Protein AF-A0A227J5U4-F1 (afdb_monomer)

Foldseek 3Di:
DDPPDDVVNVVVVVVVVCCVVCVVVVVCVVDPDDDDDAPVCQQVVQQPDDQPDWDWDWDWDADPVRDIDIDIDIFHFHSPQNGSCNRCVSSQFDWDDDPSHIDTPGGGDD

Secondary structure (DSSP, 8-state):
------HHHHHHHHHHHHHHH-HHHHHHHHSPPPP---GGGHHHHHHHSPTT-EEEEEEEEE-TTS-EEEEEEEEE--TT--SHHHHHHHTTEEEEEETTEEEEEEE---

Structure (mmCIF, N/CA/C/O backbone):
data_AF-A0A227J5U4-F1
#
_entry.id   AF-A0A227J5U4-F1
#
loop_
_atom_site.group_PDB
_atom_site.id
_atom_site.type_symbol
_atom_site.label_atom_id
_atom_site.label_alt_id
_atom_site.label_comp_id
_atom_site.label_asym_id
_atom_site.label_entity_id
_atom_site.label_seq_id
_atom_site.pdbx_PDB_ins_code
_atom_site.Cartn_x
_atom_site.Cartn_y
_atom_site.Cartn_z
_atom_site.occupancy
_atom_site.B_iso_or_equiv
_atom_site.auth_seq_id
_atom_site.auth_comp_id
_atom_site.auth_asym_id
_atom_site.auth_atom_id
_atom_site.pdbx_PDB_model_num
ATOM 1 N N . TRP A 1 1 ? 42.408 1.216 -39.792 1.00 47.97 1 TRP A N 1
ATOM 2 C CA . TRP A 1 1 ? 42.754 2.201 -38.749 1.00 47.97 1 TRP A CA 1
ATOM 3 C C . TRP A 1 1 ? 42.081 1.736 -37.464 1.00 47.97 1 TRP A C 1
ATOM 5 O O . TRP A 1 1 ? 40.871 1.854 -37.355 1.00 47.97 1 TRP A O 1
ATOM 15 N N . LEU A 1 2 ? 42.814 1.038 -36.590 1.00 53.28 2 LEU A N 1
ATOM 16 C CA . LEU A 1 2 ? 42.266 0.435 -35.370 1.00 53.28 2 LEU A CA 1
ATOM 17 C C . LEU A 1 2 ? 42.419 1.463 -34.243 1.00 53.28 2 LEU A C 1
ATOM 19 O O . LEU A 1 2 ? 43.506 1.622 -33.687 1.00 53.28 2 LEU A O 1
ATOM 23 N N . THR A 1 3 ? 41.369 2.240 -33.981 1.00 58.72 3 THR A N 1
ATOM 24 C CA . THR A 1 3 ? 41.369 3.215 -32.887 1.00 58.72 3 THR A CA 1
ATOM 25 C C . THR A 1 3 ? 41.567 2.472 -31.578 1.00 58.72 3 THR A C 1
ATOM 27 O O . THR A 1 3 ? 40.847 1.527 -31.259 1.00 58.72 3 THR A O 1
ATOM 30 N N . ARG A 1 4 ? 42.586 2.891 -30.836 1.00 60.53 4 ARG A N 1
ATOM 31 C CA . ARG A 1 4 ? 42.969 2.365 -29.531 1.00 60.53 4 ARG A CA 1
ATOM 32 C C . ARG A 1 4 ? 41.856 2.678 -28.527 1.00 60.53 4 ARG A C 1
ATOM 34 O O . ARG A 1 4 ? 41.882 3.726 -27.894 1.00 60.53 4 ARG A O 1
ATOM 41 N N . ASN A 1 5 ? 40.869 1.791 -28.443 1.00 62.34 5 ASN A N 1
ATOM 42 C CA . ASN A 1 5 ? 39.764 1.871 -27.493 1.00 62.34 5 ASN A CA 1
ATOM 43 C C . ASN A 1 5 ? 40.344 1.733 -26.077 1.00 62.34 5 ASN A C 1
ATOM 45 O O . ASN A 1 5 ? 41.051 0.760 -25.784 1.00 62.34 5 ASN A O 1
ATOM 49 N N . LYS A 1 6 ? 40.141 2.731 -25.213 1.00 78.75 6 LYS A N 1
ATOM 50 C CA . LYS A 1 6 ? 40.550 2.622 -23.810 1.00 78.75 6 LYS A CA 1
ATOM 51 C C . LYS A 1 6 ? 39.614 1.628 -23.137 1.00 78.75 6 LYS A C 1
ATOM 53 O O . LYS A 1 6 ? 38.411 1.684 -23.336 1.00 78.75 6 LYS A O 1
ATOM 58 N N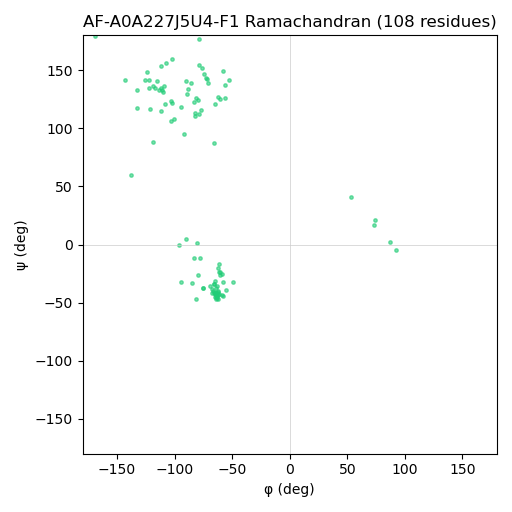 . TRP A 1 7 ? 40.142 0.760 -22.278 1.00 82.62 7 TRP A N 1
ATOM 59 C CA . TRP A 1 7 ? 39.338 -0.245 -21.566 1.00 82.62 7 TRP A CA 1
ATOM 60 C C . TRP A 1 7 ? 38.084 0.347 -20.884 1.00 82.62 7 TRP A C 1
ATOM 62 O O . TRP A 1 7 ? 37.022 -0.268 -20.881 1.00 82.62 7 TRP A O 1
ATOM 72 N N . TRP A 1 8 ? 38.172 1.598 -20.422 1.00 83.94 8 TRP A N 1
ATOM 73 C CA . TRP A 1 8 ? 37.046 2.365 -19.886 1.00 83.94 8 TRP A CA 1
ATOM 74 C C . TRP A 1 8 ? 35.919 2.656 -20.889 1.00 83.94 8 TRP A C 1
ATOM 76 O O . TRP A 1 8 ? 34.759 2.637 -20.497 1.00 83.94 8 TRP A O 1
ATOM 86 N N . GLU A 1 9 ? 36.217 2.894 -22.168 1.00 83.94 9 GLU A N 1
ATOM 87 C CA . GLU A 1 9 ? 35.197 3.086 -23.211 1.00 83.94 9 GLU A CA 1
ATOM 88 C C . GLU A 1 9 ? 34.431 1.785 -23.469 1.00 83.94 9 GLU A C 1
ATOM 90 O O . GLU A 1 9 ? 33.213 1.808 -23.617 1.00 83.94 9 GLU A O 1
ATOM 95 N N . THR A 1 10 ? 35.118 0.640 -23.446 1.00 83.38 10 THR A N 1
ATOM 96 C CA . THR A 1 10 ? 34.466 -0.676 -23.540 1.00 83.38 10 THR A CA 1
ATOM 97 C C . THR A 1 10 ? 33.541 -0.922 -22.346 1.00 83.38 10 THR A C 1
ATOM 99 O O . THR A 1 10 ? 32.399 -1.334 -22.535 1.00 83.38 10 THR A O 1
ATOM 102 N N . VAL A 1 11 ? 33.987 -0.615 -21.123 1.00 87.81 11 VAL A N 1
ATOM 103 C CA . VAL A 1 11 ? 33.146 -0.721 -19.917 1.00 87.81 11 VAL A CA 1
ATOM 104 C C . VAL A 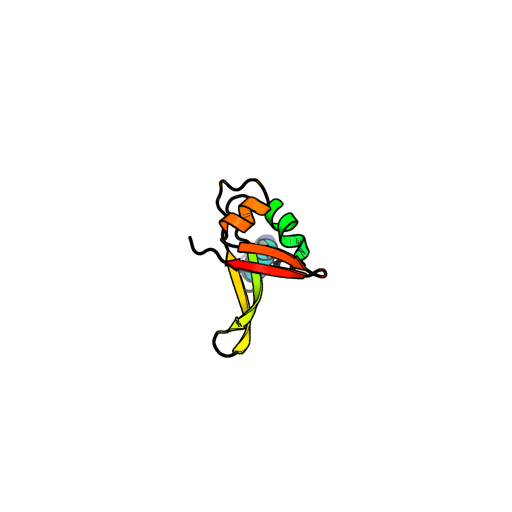1 11 ? 31.937 0.218 -20.001 1.00 87.81 11 VAL A C 1
ATOM 106 O O . VAL A 1 11 ? 30.819 -0.200 -19.713 1.00 87.81 11 VAL A O 1
ATOM 109 N N . LEU A 1 12 ? 32.128 1.461 -20.448 1.00 88.31 12 LEU A N 1
ATOM 110 C CA . LEU A 1 12 ? 31.049 2.441 -20.585 1.00 88.31 12 LEU A CA 1
ATOM 111 C C . LEU A 1 12 ? 30.021 2.004 -21.638 1.00 88.31 12 LEU A C 1
ATOM 113 O O . LEU A 1 12 ? 28.819 2.072 -21.387 1.00 88.31 12 LEU A O 1
ATOM 117 N N . LEU A 1 13 ? 30.476 1.484 -22.781 1.00 87.44 13 LEU A N 1
ATOM 118 C CA . LEU A 1 13 ? 29.595 0.913 -23.800 1.00 87.44 13 LEU A CA 1
ATOM 119 C C . LEU A 1 13 ? 28.828 -0.301 -23.266 1.00 87.44 13 LEU A C 1
ATOM 121 O O . LEU A 1 13 ? 27.633 -0.406 -23.528 1.00 87.44 13 LEU A O 1
ATOM 125 N N . LEU A 1 14 ? 29.452 -1.178 -22.473 1.00 87.81 14 LEU A N 1
ATOM 126 C CA . LEU A 1 14 ? 28.761 -2.305 -21.835 1.00 87.81 14 LEU A CA 1
ATOM 127 C C . LEU A 1 14 ? 27.685 -1.842 -20.841 1.00 87.81 14 LEU A C 1
ATOM 129 O O . LEU A 1 14 ? 26.587 -2.394 -20.854 1.00 87.81 14 LEU A O 1
ATOM 133 N N . VAL A 1 15 ? 27.955 -0.809 -20.035 1.00 88.69 15 VAL A N 1
ATOM 134 C CA . VAL A 1 15 ? 26.969 -0.229 -19.103 1.00 88.69 15 VAL A CA 1
ATOM 135 C C . VAL A 1 15 ? 25.797 0.399 -19.858 1.00 88.69 15 VAL A C 1
ATOM 137 O O . VAL A 1 15 ? 24.645 0.141 -19.516 1.00 88.69 15 VAL A O 1
ATOM 140 N N . LEU A 1 16 ? 26.064 1.177 -20.911 1.00 87.81 16 LEU A N 1
ATOM 141 C CA . LEU A 1 16 ? 25.008 1.758 -21.749 1.00 87.81 16 LEU A CA 1
ATOM 142 C C . LEU A 1 16 ? 24.162 0.677 -22.427 1.00 87.81 16 LEU A C 1
ATOM 144 O O . LEU A 1 16 ? 22.936 0.764 -22.445 1.00 87.81 16 LEU A O 1
ATOM 148 N N . THR A 1 17 ? 24.814 -0.364 -22.941 1.00 89.25 17 THR A N 1
ATOM 149 C CA . THR A 1 17 ? 24.145 -1.503 -23.573 1.00 89.25 17 THR A CA 1
ATOM 150 C C . THR A 1 17 ? 23.261 -2.229 -22.554 1.00 89.25 17 THR A C 1
ATOM 152 O O . THR A 1 17 ? 22.081 -2.446 -22.816 1.00 89.25 17 THR A O 1
ATOM 155 N N . PHE A 1 18 ? 23.769 -2.515 -21.350 1.00 88.44 18 PHE A N 1
ATOM 156 C CA . PHE A 1 18 ? 22.985 -3.112 -20.263 1.00 88.44 18 PHE A CA 1
ATOM 157 C C . PHE A 1 18 ? 21.778 -2.248 -19.872 1.00 88.44 18 PHE A C 1
ATOM 159 O O . PHE A 1 18 ? 20.678 -2.777 -19.727 1.00 88.44 18 PHE A O 1
ATOM 166 N N . SER A 1 19 ? 21.947 -0.928 -19.769 1.00 87.50 19 SER A N 1
ATOM 167 C CA . SER A 1 19 ? 20.849 -0.004 -19.464 1.00 87.50 19 SER A CA 1
ATOM 168 C C . SER A 1 19 ? 19.785 0.053 -20.565 1.00 87.50 19 SER A C 1
ATOM 170 O O . SER A 1 19 ? 18.608 0.172 -20.239 1.00 87.50 19 SER A O 1
ATOM 172 N N . PHE A 1 20 ? 20.151 -0.080 -21.847 1.00 85.44 20 PHE A N 1
ATOM 173 C CA . PHE A 1 20 ? 19.176 -0.155 -22.947 1.00 85.44 20 PHE A CA 1
ATOM 174 C C . PHE A 1 20 ? 18.460 -1.506 -23.036 1.00 85.44 20 PHE A C 1
ATOM 176 O O . PHE A 1 20 ? 17.267 -1.538 -23.330 1.00 85.44 20 PHE A O 1
ATOM 183 N N . PHE A 1 21 ? 19.154 -2.618 -22.777 1.00 84.12 21 PHE A N 1
ATOM 184 C CA . PHE A 1 21 ? 18.546 -3.955 -22.806 1.00 84.12 21 PHE A CA 1
ATOM 185 C C . PHE A 1 21 ? 17.765 -4.290 -21.532 1.00 84.12 21 PHE A C 1
ATOM 187 O O . PHE A 1 21 ? 16.842 -5.101 -21.570 1.00 84.12 21 PHE A O 1
ATOM 194 N N . ARG A 1 22 ? 18.118 -3.676 -20.400 1.00 83.69 22 ARG A N 1
ATOM 195 C CA . ARG A 1 22 ? 17.477 -3.908 -19.105 1.00 83.69 22 ARG A CA 1
ATOM 196 C C . ARG A 1 22 ? 17.261 -2.599 -18.334 1.00 83.69 22 ARG A C 1
ATOM 198 O O . ARG A 1 22 ? 17.705 -2.488 -17.190 1.00 83.69 22 ARG A O 1
ATOM 205 N N . PRO A 1 23 ? 16.508 -1.629 -18.885 1.00 74.56 23 PRO A N 1
ATOM 206 C CA . PRO A 1 23 ? 16.151 -0.420 -18.140 1.00 74.56 23 PRO A CA 1
ATOM 207 C C . PRO A 1 23 ? 15.341 -0.759 -16.879 1.00 74.56 23 PRO A C 1
ATOM 209 O O . PRO A 1 23 ? 15.425 -0.055 -15.876 1.00 74.56 23 PRO A O 1
ATOM 212 N N . GLY A 1 24 ? 14.626 -1.893 -16.897 1.00 70.19 24 GLY A N 1
ATOM 213 C CA . GLY A 1 24 ? 13.900 -2.431 -15.749 1.00 70.19 24 GLY A CA 1
ATOM 214 C C . GLY A 1 24 ? 14.772 -2.727 -14.524 1.00 70.19 24 GLY A C 1
ATOM 215 O O . GLY A 1 24 ? 14.263 -2.663 -13.418 1.00 70.19 24 GLY A O 1
ATOM 216 N N . PHE A 1 25 ? 16.079 -2.987 -14.680 1.00 76.00 25 PHE A N 1
ATOM 217 C CA . PHE A 1 25 ? 16.979 -3.213 -13.538 1.00 76.00 25 PHE A CA 1
ATOM 218 C C . PHE A 1 25 ? 17.108 -1.972 -12.645 1.00 76.00 25 PHE A C 1
ATOM 220 O O . PHE A 1 25 ? 17.167 -2.085 -11.427 1.00 76.00 25 PHE A O 1
ATOM 227 N N . TRP A 1 26 ? 17.121 -0.785 -13.254 1.00 75.62 26 TRP A N 1
ATOM 228 C CA . TRP A 1 26 ? 17.161 0.482 -12.524 1.00 75.62 26 TRP A CA 1
ATOM 229 C C . TRP A 1 26 ? 15.805 0.825 -11.908 1.00 75.62 26 TRP A C 1
ATOM 231 O O . TRP A 1 26 ? 15.750 1.328 -10.790 1.00 75.62 26 TRP A O 1
ATOM 241 N N . TRP A 1 27 ? 14.716 0.525 -12.620 1.00 70.00 27 TRP A N 1
ATOM 242 C CA . TRP A 1 27 ? 13.357 0.734 -12.117 1.00 70.00 27 TRP A CA 1
ATOM 243 C C . TRP A 1 27 ? 13.033 -0.146 -10.908 1.00 70.00 27 TRP A C 1
ATOM 245 O O . TRP A 1 27 ? 12.451 0.351 -9.952 1.00 70.00 27 TRP A O 1
ATOM 255 N N . ASP A 1 28 ? 13.461 -1.407 -10.920 1.00 71.75 28 ASP A N 1
ATOM 256 C CA . ASP A 1 28 ? 13.268 -2.352 -9.812 1.00 71.75 28 ASP A CA 1
ATOM 257 C C . ASP A 1 28 ? 14.043 -1.934 -8.547 1.00 71.75 28 ASP A C 1
ATOM 259 O O . ASP A 1 28 ? 13.550 -2.077 -7.433 1.00 71.75 28 ASP A O 1
ATOM 263 N N . MET A 1 29 ? 15.224 -1.321 -8.715 1.00 69.88 29 MET A N 1
ATOM 264 C CA . MET A 1 29 ? 16.002 -0.752 -7.605 1.00 69.88 29 MET A CA 1
ATOM 265 C C . MET A 1 29 ? 15.336 0.495 -6.993 1.00 69.88 29 MET A C 1
ATOM 267 O O . MET A 1 29 ? 15.457 0.730 -5.793 1.00 69.88 29 MET A O 1
ATOM 271 N N . LEU A 1 30 ? 14.677 1.323 -7.810 1.00 69.38 30 LEU A N 1
ATOM 272 C CA . LEU A 1 30 ? 14.068 2.583 -7.365 1.00 69.38 30 LEU A CA 1
ATOM 273 C C . LEU A 1 30 ? 12.661 2.404 -6.781 1.00 69.38 30 LEU A C 1
ATOM 275 O O . LEU A 1 30 ? 12.289 3.150 -5.879 1.00 69.38 30 LEU A O 1
ATOM 279 N N . TYR A 1 31 ? 11.887 1.440 -7.282 1.00 65.31 31 TYR A N 1
ATOM 280 C CA . TYR A 1 31 ? 10.509 1.191 -6.859 1.00 65.31 31 TYR A CA 1
ATOM 281 C C . TYR A 1 31 ? 10.393 -0.213 -6.263 1.00 65.31 31 TYR A C 1
ATOM 283 O O . TYR A 1 31 ? 10.100 -1.161 -6.997 1.00 65.31 31 TYR A O 1
ATOM 291 N N . PRO A 1 32 ? 10.627 -0.368 -4.946 1.00 63.91 32 PRO A N 1
ATOM 292 C CA . PRO A 1 32 ? 10.531 -1.664 -4.294 1.00 63.91 32 PRO A CA 1
ATOM 293 C C . PRO A 1 32 ? 9.137 -2.276 -4.476 1.00 63.91 32 PRO A C 1
ATOM 295 O O . PRO A 1 32 ? 8.125 -1.575 -4.573 1.00 63.91 32 PRO A O 1
ATOM 298 N N . ALA A 1 33 ? 9.090 -3.608 -4.524 1.00 61.75 33 ALA A N 1
ATOM 299 C CA . ALA A 1 33 ? 7.847 -4.353 -4.659 1.00 61.75 33 ALA A CA 1
ATOM 300 C C . ALA A 1 33 ? 6.858 -3.987 -3.540 1.00 61.75 33 ALA A C 1
ATOM 302 O O . ALA A 1 33 ? 7.225 -3.878 -2.370 1.00 61.75 33 ALA A O 1
ATOM 303 N N . LYS A 1 34 ? 5.585 -3.825 -3.911 1.00 68.75 34 LYS A N 1
ATOM 304 C CA . LYS A 1 34 ? 4.504 -3.544 -2.964 1.00 68.75 34 LYS A CA 1
ATOM 305 C C . LYS A 1 34 ? 4.367 -4.714 -1.991 1.00 68.75 34 LYS A C 1
ATOM 307 O O . LYS A 1 34 ? 4.230 -5.860 -2.420 1.00 68.75 34 LYS A O 1
ATOM 312 N N . VAL A 1 35 ? 4.400 -4.422 -0.695 1.00 68.25 35 VAL A N 1
ATOM 313 C CA . VAL A 1 35 ? 4.234 -5.429 0.356 1.00 68.25 35 VAL A CA 1
ATOM 314 C C . VAL A 1 35 ? 2.742 -5.673 0.564 1.00 68.25 35 VAL A C 1
ATOM 316 O O . VAL A 1 35 ? 1.983 -4.741 0.817 1.00 68.25 35 VAL A O 1
ATOM 319 N N . LEU A 1 36 ? 2.314 -6.927 0.417 1.00 71.62 36 LEU A N 1
ATOM 320 C CA . LEU A 1 36 ? 0.961 -7.355 0.767 1.00 71.62 36 LEU A CA 1
ATOM 321 C C . LEU A 1 36 ? 0.919 -7.624 2.268 1.00 71.62 36 LEU A C 1
ATOM 323 O O . LEU A 1 36 ? 1.543 -8.576 2.735 1.00 71.62 36 LEU A O 1
ATOM 327 N N . SER A 1 37 ? 0.166 -6.806 2.991 1.00 79.12 37 SER A N 1
ATOM 328 C CA . SER A 1 37 ? -0.027 -6.960 4.430 1.00 79.12 37 SER A CA 1
ATOM 329 C C . SER A 1 37 ? -1.472 -7.355 4.759 1.00 79.12 37 SER A C 1
ATOM 331 O O . SER A 1 37 ? -2.387 -7.042 3.989 1.00 79.12 37 SER A O 1
ATOM 333 N N . PRO A 1 38 ? -1.699 -8.048 5.888 1.00 80.56 38 PRO A N 1
ATOM 334 C CA . PRO A 1 38 ? -3.030 -8.324 6.413 1.00 80.56 38 PRO A CA 1
ATOM 335 C C . PRO A 1 38 ? -3.875 -7.057 6.564 1.00 80.56 38 PRO A C 1
ATOM 337 O O . PRO A 1 38 ? -3.394 -6.021 7.016 1.00 80.56 38 PRO A O 1
ATOM 340 N N . GLY A 1 39 ? -5.171 -7.164 6.254 1.00 74.94 39 GLY A N 1
ATOM 341 C CA . GLY A 1 39 ? -6.104 -6.046 6.404 1.00 74.94 39 GLY A CA 1
ATOM 342 C C . GLY A 1 39 ? -6.163 -5.506 7.836 1.00 74.94 39 GLY A C 1
ATOM 343 O O . GLY A 1 39 ? -6.319 -4.308 8.008 1.00 74.94 39 GLY A O 1
ATOM 344 N N . VAL A 1 40 ? -5.975 -6.352 8.855 1.00 78.69 40 VAL A N 1
ATOM 345 C CA . VAL A 1 40 ? -5.987 -5.955 10.282 1.00 78.69 40 VAL A CA 1
ATOM 346 C C . VAL A 1 40 ? -4.906 -4.934 10.640 1.00 78.69 40 VAL A C 1
ATOM 348 O O . VAL A 1 40 ? -5.068 -4.145 11.563 1.00 78.69 40 VAL A O 1
ATOM 351 N N . GLU A 1 41 ? -3.825 -4.881 9.864 1.00 80.06 41 GLU A N 1
ATOM 352 C CA . GLU A 1 41 ? -2.739 -3.921 10.059 1.00 80.06 41 GLU A CA 1
ATOM 353 C C . GLU A 1 41 ? -2.966 -2.616 9.281 1.00 80.06 41 GLU A C 1
ATOM 355 O O . GLU A 1 41 ? -2.107 -1.737 9.300 1.00 80.06 41 GLU A O 1
ATOM 360 N N . ILE A 1 42 ? -4.118 -2.440 8.618 1.00 80.06 42 ILE A N 1
ATOM 361 C CA . ILE A 1 42 ? -4.400 -1.262 7.786 1.00 80.06 42 ILE A CA 1
ATOM 362 C C . ILE A 1 42 ? -4.233 0.047 8.553 1.00 80.06 42 ILE A C 1
ATOM 364 O O . ILE A 1 42 ? -3.679 0.992 8.000 1.00 80.06 42 ILE A O 1
ATOM 368 N N . ALA A 1 43 ? -4.639 0.100 9.823 1.00 78.25 43 ALA A N 1
ATOM 369 C CA . ALA A 1 43 ? -4.466 1.287 10.651 1.00 78.25 43 ALA A CA 1
ATOM 370 C C . ALA A 1 43 ? -2.977 1.612 10.861 1.00 78.25 43 ALA A C 1
ATOM 372 O O . ALA A 1 43 ? -2.555 2.743 10.640 1.00 78.25 43 ALA A O 1
ATOM 373 N N . GLN A 1 44 ? -2.158 0.608 11.185 1.00 78.50 44 GLN A N 1
ATOM 374 C CA . GLN A 1 44 ? -0.717 0.783 11.396 1.00 78.50 44 GLN A CA 1
ATOM 375 C C . GLN A 1 44 ? 0.007 1.155 10.098 1.00 78.50 44 GLN A C 1
ATOM 377 O O . GLN A 1 44 ? 0.864 2.036 10.089 1.00 78.50 44 GLN A O 1
ATOM 382 N N . ILE A 1 45 ? -0.349 0.518 8.982 1.00 78.19 45 ILE A N 1
ATOM 383 C CA . ILE A 1 45 ? 0.235 0.814 7.669 1.00 78.19 45 ILE A CA 1
ATOM 384 C C . ILE A 1 45 ? -0.128 2.236 7.262 1.00 78.19 45 ILE A C 1
ATOM 386 O O . ILE A 1 45 ? 0.746 3.006 6.883 1.00 78.19 45 ILE A O 1
ATOM 390 N N . THR A 1 46 ? -1.403 2.602 7.399 1.00 77.00 46 THR A N 1
ATOM 391 C CA . THR A 1 46 ? -1.894 3.929 7.027 1.00 77.00 46 THR A CA 1
ATOM 392 C C . THR A 1 46 ? -1.286 5.017 7.903 1.00 77.00 46 THR A C 1
ATOM 394 O O . THR A 1 46 ? -1.055 6.104 7.394 1.00 77.00 46 THR A O 1
ATOM 397 N N . GLU A 1 47 ? -0.963 4.747 9.171 1.00 77.81 47 GLU A N 1
ATOM 398 C CA . GLU A 1 47 ? -0.230 5.673 10.049 1.00 77.81 47 GLU A CA 1
ATOM 399 C C . GLU A 1 47 ? 1.216 5.915 9.587 1.00 77.81 47 GLU A C 1
ATOM 401 O O . GLU A 1 47 ? 1.692 7.049 9.605 1.00 77.81 47 GLU A O 1
ATOM 406 N N . ASN A 1 48 ? 1.899 4.862 9.127 1.00 76.12 48 ASN A N 1
ATOM 407 C CA . ASN A 1 48 ? 3.294 4.931 8.683 1.00 76.12 48 ASN A CA 1
ATOM 408 C C . ASN A 1 48 ? 3.472 5.535 7.279 1.00 76.12 48 ASN A C 1
ATOM 410 O O . ASN A 1 48 ? 4.603 5.826 6.892 1.00 76.12 48 ASN A O 1
ATOM 414 N N . LEU A 1 49 ? 2.393 5.716 6.510 1.00 75.44 49 LEU A N 1
ATOM 415 C CA . LEU A 1 49 ? 2.458 6.344 5.189 1.00 75.44 49 LEU A CA 1
ATOM 416 C C . LEU A 1 49 ? 2.692 7.854 5.293 1.00 75.44 49 LEU A C 1
ATOM 418 O O . LEU A 1 49 ? 2.138 8.537 6.165 1.00 75.44 49 LEU A O 1
ATOM 422 N N . ASN A 1 50 ? 3.480 8.392 4.364 1.00 68.69 50 ASN A N 1
ATOM 423 C CA . ASN A 1 50 ? 3.712 9.826 4.292 1.00 68.69 50 ASN A CA 1
ATOM 424 C C . ASN A 1 50 ? 2.502 10.545 3.681 1.00 68.69 50 ASN A C 1
ATOM 426 O O . ASN A 1 50 ? 1.770 10.004 2.855 1.00 68.69 50 ASN A O 1
ATOM 430 N N . VAL A 1 51 ? 2.321 11.808 4.063 1.00 68.25 51 VAL A N 1
ATOM 431 C CA . VAL A 1 51 ? 1.291 12.687 3.495 1.00 68.25 51 VAL A CA 1
ATOM 432 C C . VAL A 1 51 ? 1.453 12.780 1.969 1.00 68.25 51 VAL A C 1
ATOM 434 O O . VAL A 1 51 ? 2.547 13.069 1.482 1.00 68.25 51 VAL A O 1
ATOM 437 N N . GLY A 1 52 ? 0.377 12.499 1.225 1.00 66.69 52 GLY A N 1
ATOM 438 C CA . GLY A 1 52 ? 0.357 12.469 -0.243 1.00 66.69 52 GLY A CA 1
ATOM 439 C C . GLY A 1 52 ? 0.623 11.095 -0.876 1.00 66.69 52 GLY A C 1
ATOM 440 O O . GLY A 1 52 ? 0.522 10.958 -2.098 1.00 66.69 52 GLY A O 1
ATOM 441 N N . GLU A 1 53 ? 0.935 10.064 -0.085 1.00 72.00 53 GLU A N 1
ATOM 442 C CA . GLU A 1 53 ? 0.959 8.686 -0.578 1.00 72.00 53 GLU A CA 1
ATOM 443 C C . GLU A 1 53 ? -0.455 8.100 -0.686 1.00 72.00 53 GLU A C 1
ATOM 445 O O . GLU A 1 53 ? -1.391 8.514 -0.011 1.00 72.00 53 GLU A O 1
ATOM 450 N N . SER A 1 54 ? -0.629 7.125 -1.575 1.00 72.12 54 SER A N 1
ATOM 451 C CA . SER A 1 54 ? -1.908 6.439 -1.774 1.00 72.12 54 SER A CA 1
ATOM 452 C C . SER A 1 54 ? -1.790 4.989 -1.342 1.00 72.12 54 SER A C 1
ATOM 454 O O . SER A 1 54 ? -0.865 4.306 -1.790 1.00 72.12 54 SER A O 1
ATOM 456 N N . ILE A 1 55 ? -2.750 4.497 -0.565 1.00 80.56 55 ILE A N 1
ATOM 457 C CA . ILE A 1 55 ? -2.808 3.083 -0.197 1.00 80.56 55 ILE A CA 1
ATOM 458 C C . ILE A 1 55 ? -3.641 2.307 -1.223 1.00 80.56 55 ILE A C 1
ATOM 460 O O . ILE A 1 55 ? -4.651 2.790 -1.745 1.00 80.56 55 ILE A O 1
ATOM 464 N N . GLU A 1 56 ? -3.192 1.099 -1.553 1.00 83.81 56 GLU A N 1
ATOM 465 C CA . GLU A 1 56 ? -3.945 0.166 -2.387 1.00 83.81 56 GLU A CA 1
ATOM 466 C C . GLU A 1 56 ? -4.579 -0.903 -1.508 1.00 83.81 56 GLU A C 1
ATOM 468 O O . GLU A 1 56 ? -3.890 -1.629 -0.794 1.00 83.81 56 GLU A O 1
ATOM 473 N N . LEU A 1 57 ? -5.902 -1.004 -1.584 1.00 82.56 57 LEU A N 1
ATOM 474 C CA . LEU A 1 57 ? -6.694 -1.961 -0.833 1.00 82.56 57 LEU A CA 1
ATOM 475 C C . LEU A 1 57 ? -7.272 -3.001 -1.776 1.00 82.56 57 LEU A C 1
ATOM 477 O O . LEU A 1 57 ? -7.847 -2.675 -2.814 1.00 82.56 57 LEU A O 1
ATOM 481 N N . ARG A 1 58 ? -7.141 -4.267 -1.391 1.00 84.81 58 ARG A N 1
ATOM 482 C CA . ARG A 1 58 ? -7.769 -5.396 -2.072 1.00 84.81 58 ARG A CA 1
ATOM 483 C C . ARG A 1 58 ? -9.004 -5.791 -1.274 1.00 84.81 58 ARG A C 1
ATOM 485 O O . ARG A 1 58 ? -8.888 -6.314 -0.171 1.00 84.81 58 ARG A O 1
ATOM 492 N N . VAL A 1 59 ? -10.174 -5.490 -1.820 1.00 84.88 59 VAL A N 1
ATOM 493 C CA . VAL A 1 59 ? -11.475 -5.756 -1.201 1.00 84.88 59 VAL A CA 1
ATOM 494 C C . VAL A 1 59 ? -12.178 -6.878 -1.949 1.00 84.88 59 VAL A C 1
ATOM 496 O O . VAL A 1 59 ? -12.187 -6.906 -3.179 1.00 84.88 59 VAL A O 1
ATOM 499 N N . ALA A 1 60 ? -12.774 -7.806 -1.210 1.00 85.00 60 ALA A N 1
ATOM 500 C CA . ALA A 1 60 ? -13.530 -8.917 -1.768 1.00 85.00 60 ALA A CA 1
ATOM 501 C C . ALA A 1 60 ? -14.959 -8.892 -1.222 1.00 85.00 60 ALA A C 1
ATOM 503 O O . ALA A 1 60 ? -15.167 -8.695 -0.025 1.00 85.00 60 ALA A O 1
ATOM 504 N N . GLY A 1 61 ? -15.944 -9.071 -2.096 1.00 83.94 61 GLY A N 1
ATOM 505 C CA . GLY A 1 61 ? -17.354 -8.982 -1.734 1.00 83.94 61 GLY A CA 1
ATOM 506 C C . GLY A 1 61 ? -18.270 -9.475 -2.844 1.00 83.94 61 GLY A C 1
ATOM 507 O O . GLY A 1 61 ? -17.819 -9.892 -3.906 1.00 83.94 61 GLY A O 1
ATOM 508 N N . GLN A 1 62 ? -19.574 -9.439 -2.594 1.00 84.94 62 GLN A N 1
ATOM 509 C CA . GLN A 1 62 ? -20.571 -9.794 -3.597 1.00 84.94 62 GLN A CA 1
ATOM 510 C C . GLN A 1 62 ? -20.941 -8.556 -4.427 1.00 84.94 62 GLN A C 1
ATOM 512 O O . GLN A 1 62 ? -21.153 -7.478 -3.871 1.00 84.94 62 GLN A O 1
ATOM 517 N N . ASN A 1 63 ? -20.992 -8.684 -5.753 1.00 82.56 63 ASN A N 1
ATOM 518 C CA . ASN A 1 63 ? -21.505 -7.627 -6.624 1.00 82.56 63 ASN A CA 1
ATOM 519 C C . ASN A 1 63 ? -23.049 -7.608 -6.627 1.00 82.56 63 ASN A C 1
ATOM 521 O O . ASN A 1 63 ? -23.706 -8.459 -6.028 1.00 82.56 63 ASN A O 1
ATOM 525 N N . LEU A 1 64 ? -23.642 -6.644 -7.337 1.00 81.69 64 LEU A N 1
ATOM 526 C CA . LEU A 1 64 ? -25.103 -6.502 -7.456 1.00 81.69 64 LEU A CA 1
ATOM 527 C C . LEU A 1 64 ? -25.790 -7.713 -8.118 1.00 81.69 64 LEU A C 1
ATOM 529 O O . LEU A 1 64 ? -27.002 -7.866 -8.008 1.00 81.69 64 LEU A O 1
ATOM 533 N N . GLU A 1 65 ? -25.021 -8.558 -8.801 1.00 86.19 65 GLU A N 1
ATOM 534 C CA . GLU A 1 65 ? -25.485 -9.739 -9.533 1.00 86.19 65 GLU A CA 1
ATOM 535 C C . GLU A 1 65 ? -25.361 -11.029 -8.702 1.00 86.19 65 GLU A C 1
ATOM 537 O O . GLU A 1 65 ? -25.746 -12.102 -9.160 1.00 86.19 65 GLU A O 1
ATOM 542 N N . GLY A 1 66 ? -24.867 -10.942 -7.461 1.00 84.94 66 GLY A N 1
ATOM 543 C CA . GLY A 1 66 ? -24.703 -12.097 -6.579 1.00 84.94 66 GLY A CA 1
ATOM 544 C C . GLY A 1 66 ? -23.374 -12.842 -6.750 1.00 84.94 66 GLY A C 1
ATOM 545 O O . GLY A 1 66 ? -23.131 -13.825 -6.046 1.00 84.94 66 GLY A O 1
ATOM 546 N N . GLU A 1 67 ? -22.4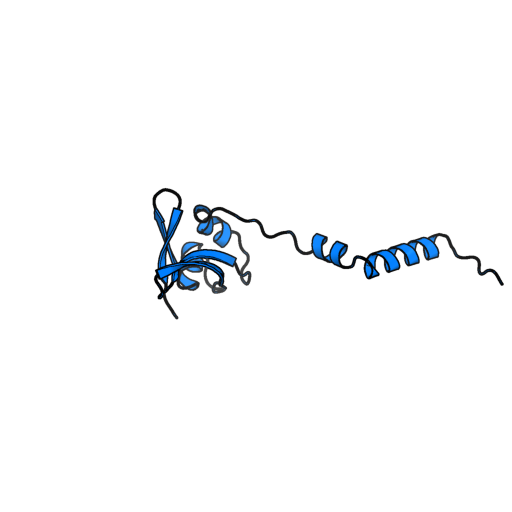88 -12.376 -7.629 1.00 87.44 67 GLU A N 1
ATOM 547 C CA . GLU A 1 67 ? -21.180 -12.983 -7.866 1.00 87.44 67 GLU A CA 1
ATOM 548 C C . GLU A 1 67 ? -20.131 -12.463 -6.882 1.00 87.44 67 GLU A C 1
ATOM 550 O O . GLU A 1 67 ? -20.067 -11.270 -6.573 1.00 87.44 67 GLU A O 1
ATOM 555 N N . TYR A 1 68 ? -19.280 -13.367 -6.396 1.00 85.19 68 TYR A N 1
ATOM 556 C CA . TYR A 1 68 ? -18.156 -13.000 -5.544 1.00 85.19 68 TYR A CA 1
ATOM 557 C C . TYR A 1 68 ? -17.039 -12.406 -6.401 1.00 85.19 68 TYR A C 1
ATOM 559 O O . TYR A 1 68 ? -16.458 -13.090 -7.245 1.00 85.19 68 TYR A O 1
ATOM 567 N N . VAL A 1 69 ? -16.742 -11.130 -6.181 1.00 85.94 69 VAL A N 1
ATOM 568 C CA . VAL A 1 69 ? -15.739 -10.376 -6.924 1.00 85.94 69 VAL A CA 1
ATOM 569 C C . VAL A 1 69 ? -14.707 -9.787 -5.982 1.00 85.94 69 VAL A C 1
ATOM 571 O O . VAL A 1 69 ? -14.992 -9.387 -4.854 1.00 85.94 69 VAL A O 1
ATOM 574 N N . GLU A 1 70 ? -13.492 -9.685 -6.491 1.00 87.50 70 GLU A N 1
ATOM 575 C CA . GLU A 1 70 ? -12.390 -9.042 -5.806 1.00 87.50 70 GLU A CA 1
ATOM 576 C C . GLU A 1 70 ? -11.929 -7.835 -6.616 1.00 87.50 70 GLU A C 1
ATOM 578 O O . GLU A 1 70 ? -11.812 -7.897 -7.842 1.00 87.50 70 GLU A O 1
ATOM 583 N N . LYS A 1 71 ? -11.702 -6.714 -5.933 1.00 82.69 71 LYS A N 1
ATOM 584 C CA . LYS A 1 71 ? -11.304 -5.452 -6.547 1.00 82.69 71 LYS A CA 1
ATOM 585 C C . LYS A 1 71 ? -10.135 -4.851 -5.789 1.00 82.69 71 LYS A C 1
ATOM 587 O O . LYS A 1 71 ? -10.168 -4.729 -4.569 1.00 82.69 71 LYS A O 1
ATOM 592 N N . THR A 1 72 ? -9.127 -4.423 -6.537 1.00 86.06 72 THR A N 1
ATOM 593 C CA . THR A 1 72 ? -8.050 -3.590 -6.003 1.00 86.06 72 THR A CA 1
ATOM 594 C C . THR A 1 72 ? -8.396 -2.136 -6.269 1.00 86.06 72 THR A C 1
ATOM 596 O O . THR A 1 72 ? -8.531 -1.733 -7.425 1.00 86.06 72 THR A O 1
ATOM 599 N N . VAL A 1 73 ? -8.549 -1.356 -5.207 1.00 82.94 73 VAL A N 1
ATOM 600 C CA . VAL A 1 73 ? -8.834 0.077 -5.269 1.00 82.94 73 VAL A CA 1
ATOM 601 C C . VAL A 1 73 ? -7.666 0.851 -4.686 1.00 82.94 73 VAL A C 1
ATOM 603 O O . VAL A 1 73 ? -7.055 0.437 -3.704 1.00 82.94 73 VAL A O 1
ATOM 606 N N . ARG A 1 74 ? -7.341 1.981 -5.308 1.00 83.19 74 ARG A N 1
ATOM 607 C CA . ARG A 1 74 ? -6.370 2.932 -4.779 1.00 83.19 74 ARG A CA 1
ATOM 608 C C . ARG A 1 74 ? -7.136 4.097 -4.194 1.00 83.19 74 ARG A C 1
ATOM 610 O O . ARG A 1 74 ? -7.909 4.729 -4.910 1.00 83.19 74 ARG A O 1
ATOM 617 N N . LEU A 1 75 ? -6.901 4.367 -2.924 1.00 80.62 75 LEU A N 1
ATOM 618 C CA . LEU A 1 75 ? -7.621 5.391 -2.193 1.00 80.62 75 LEU A CA 1
ATOM 619 C C . LEU A 1 75 ? -6.608 6.418 -1.669 1.00 80.62 75 LEU A C 1
ATOM 621 O O . LEU A 1 75 ? -5.696 6.047 -0.922 1.00 80.62 75 LEU A O 1
ATOM 625 N N . PRO A 1 76 ? -6.694 7.681 -2.118 1.00 80.12 76 PRO A N 1
ATOM 626 C CA . PRO A 1 76 ? -5.941 8.766 -1.509 1.00 80.12 76 PRO A CA 1
ATOM 627 C C . PRO A 1 76 ? -6.576 9.130 -0.161 1.00 80.12 76 PRO A C 1
ATOM 629 O O . PRO A 1 76 ? -7.794 9.056 -0.014 1.00 80.12 76 PRO A O 1
ATOM 632 N N . PHE A 1 77 ? -5.762 9.543 0.804 1.00 80.12 77 PHE A N 1
ATOM 633 C CA . PHE A 1 77 ? -6.237 10.152 2.046 1.00 80.12 77 PHE A CA 1
ATOM 634 C C . PHE A 1 77 ? -5.927 11.650 2.040 1.00 80.12 77 PHE A C 1
ATOM 636 O O . PHE A 1 77 ? -5.036 12.112 1.327 1.00 80.12 77 PHE A O 1
ATOM 643 N N . GLU A 1 78 ? -6.685 12.420 2.815 1.00 74.00 78 GLU A N 1
ATOM 644 C CA . GLU A 1 78 ? -6.507 13.868 2.882 1.00 74.00 78 GLU A CA 1
ATOM 645 C C . GLU A 1 78 ? -5.223 14.247 3.631 1.00 74.00 78 GLU A C 1
ATOM 647 O O . GLU A 1 78 ? -4.900 13.666 4.668 1.00 74.00 78 GLU A O 1
ATOM 652 N N . ASP A 1 79 ? -4.534 15.298 3.175 1.00 70.44 79 ASP A N 1
ATOM 653 C CA . ASP A 1 79 ? -3.271 15.754 3.776 1.00 70.44 79 ASP A CA 1
ATOM 654 C C . ASP A 1 79 ? -3.399 16.212 5.240 1.00 70.44 79 ASP A C 1
ATOM 656 O O . ASP A 1 79 ? -2.417 16.273 5.978 1.00 70.44 79 ASP A O 1
ATOM 660 N N . ARG A 1 80 ? -4.624 16.543 5.663 1.00 68.56 80 ARG A N 1
ATOM 661 C CA . ARG A 1 80 ? -4.961 16.999 7.020 1.00 68.56 80 ARG A CA 1
ATOM 662 C C . ARG A 1 80 ? -5.173 15.862 8.023 1.00 68.56 80 ARG A C 1
ATOM 664 O O . ARG A 1 80 ? -5.275 16.134 9.218 1.00 68.56 80 ARG A O 1
ATOM 671 N N . ALA A 1 81 ? -5.268 14.616 7.561 1.00 69.06 81 ALA A N 1
ATOM 672 C CA . ALA A 1 81 ? -5.562 13.477 8.418 1.00 69.06 81 ALA A CA 1
ATOM 673 C C . ALA A 1 81 ? -4.301 13.025 9.179 1.00 69.06 81 ALA A C 1
ATOM 675 O O . ALA A 1 81 ? -3.325 12.532 8.599 1.00 69.06 81 ALA A O 1
ATOM 676 N N . THR A 1 82 ? -4.317 13.223 10.499 1.00 67.56 82 THR A N 1
ATOM 677 C CA . THR A 1 82 ? -3.133 13.024 11.353 1.00 67.56 82 THR A CA 1
ATOM 678 C C . THR A 1 82 ? -3.097 11.623 11.963 1.00 67.56 82 THR A C 1
ATOM 680 O O . THR A 1 82 ? -2.014 11.065 12.123 1.00 67.56 82 THR A O 1
ATOM 683 N N . THR A 1 83 ? -4.260 11.033 12.250 1.00 77.75 83 THR A N 1
ATOM 684 C CA . THR A 1 83 ? -4.383 9.672 12.797 1.00 77.75 83 THR A CA 1
ATOM 685 C C . THR A 1 83 ? -4.795 8.647 11.738 1.00 77.75 83 THR A C 1
ATOM 687 O O . THR A 1 83 ? -5.356 8.991 10.696 1.00 7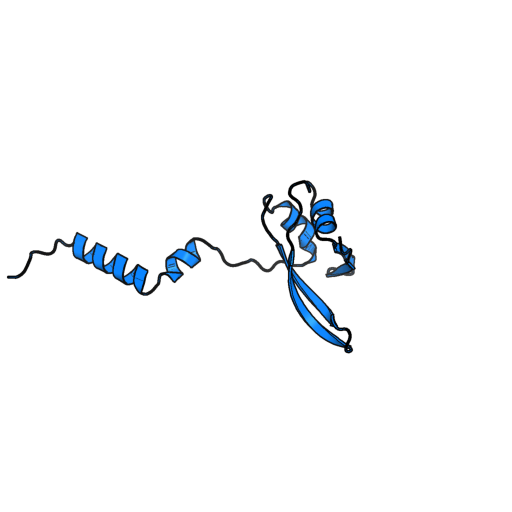7.75 83 THR A O 1
ATOM 690 N N . ALA A 1 84 ? -4.533 7.364 12.007 1.00 76.94 84 ALA A N 1
ATOM 691 C CA . ALA A 1 84 ? -4.934 6.262 11.133 1.00 76.94 84 ALA A CA 1
ATOM 692 C C . ALA A 1 84 ? -6.451 6.215 10.880 1.00 76.94 84 ALA A C 1
ATOM 694 O O . ALA A 1 84 ? -6.878 6.052 9.739 1.00 76.94 84 ALA A O 1
ATOM 695 N N . GLU A 1 85 ? -7.261 6.387 11.928 1.00 78.62 85 GLU A N 1
ATOM 696 C CA . GLU A 1 85 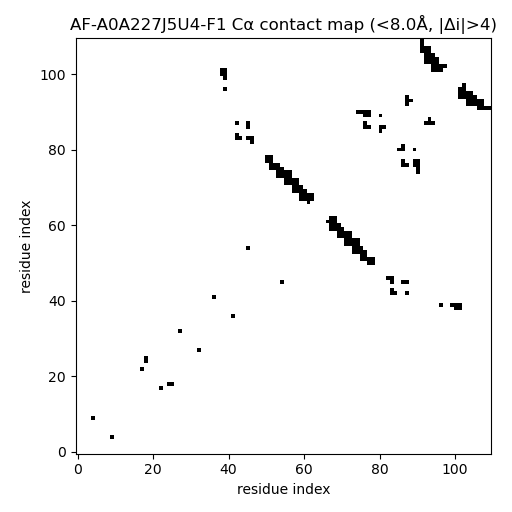? -8.725 6.392 11.822 1.00 78.62 85 GLU A CA 1
ATOM 697 C C . GLU A 1 85 ? -9.233 7.587 11.014 1.00 78.62 85 GLU A C 1
ATOM 699 O O . GLU A 1 85 ? -10.099 7.414 10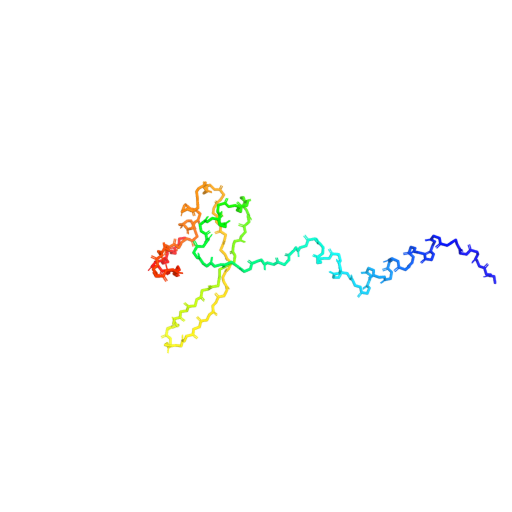.159 1.00 78.62 85 GLU A O 1
ATOM 704 N N . GLU A 1 86 ? -8.663 8.781 11.210 1.00 79.06 86 GLU A N 1
ATOM 705 C CA . GLU A 1 86 ? -8.999 9.946 10.383 1.00 79.06 86 GLU A CA 1
ATOM 706 C C . GLU A 1 86 ? -8.640 9.712 8.916 1.00 79.06 86 GLU A C 1
ATOM 708 O O . GLU A 1 86 ? -9.432 10.055 8.047 1.00 79.06 86 GLU A O 1
ATOM 713 N N . ARG A 1 87 ? -7.490 9.089 8.620 1.00 80.50 87 ARG A N 1
ATOM 714 C CA . ARG A 1 87 ? -7.089 8.779 7.236 1.00 80.50 87 ARG A CA 1
ATOM 715 C C . ARG A 1 87 ? -8.055 7.796 6.579 1.00 80.50 87 ARG A C 1
ATOM 717 O O . ARG A 1 87 ? -8.477 8.036 5.453 1.00 80.50 87 ARG A O 1
ATOM 724 N N . ILE A 1 88 ? -8.430 6.730 7.286 1.00 81.69 88 ILE A N 1
ATOM 725 C CA . ILE A 1 88 ? -9.384 5.717 6.806 1.00 81.69 88 ILE A CA 1
ATOM 726 C C . ILE A 1 88 ? -10.776 6.336 6.598 1.00 81.69 88 ILE A C 1
ATOM 728 O O . ILE A 1 88 ? -11.400 6.115 5.560 1.00 81.69 88 ILE A O 1
ATOM 732 N N . SER A 1 89 ? -11.223 7.171 7.537 1.00 82.44 89 SER A N 1
ATOM 733 C CA . SER A 1 89 ? -12.495 7.893 7.449 1.00 82.44 89 SER A CA 1
ATOM 734 C C . SER A 1 89 ? -12.508 8.899 6.291 1.00 82.44 89 SER A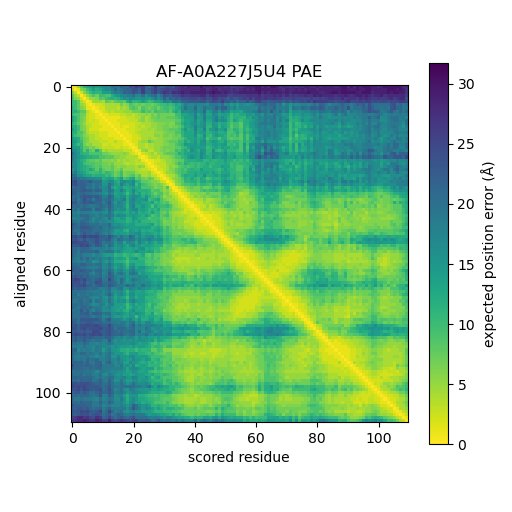 C 1
ATOM 736 O O . SER A 1 89 ? -13.458 8.930 5.514 1.00 82.44 89 SER A O 1
ATOM 738 N N . SER A 1 90 ? -11.414 9.640 6.079 1.00 81.94 90 SER A N 1
ATOM 739 C CA . SER A 1 90 ? -11.224 10.538 4.929 1.00 81.94 90 SER A CA 1
ATOM 740 C C . SER A 1 90 ? -11.257 9.815 3.577 1.00 81.94 90 SER A C 1
ATOM 742 O O . SER A 1 90 ? -11.561 10.434 2.562 1.00 81.94 90 SER A O 1
ATOM 744 N N . MET A 1 91 ? -10.959 8.513 3.540 1.00 81.50 91 MET A N 1
ATOM 745 C CA . MET A 1 91 ? -11.110 7.680 2.339 1.00 81.50 91 MET A CA 1
ATOM 746 C C . MET A 1 91 ? -12.564 7.223 2.114 1.00 81.50 91 MET A C 1
ATOM 748 O O . MET A 1 91 ? -12.827 6.471 1.173 1.00 81.50 91 MET A O 1
ATOM 752 N N . GLY A 1 92 ? -13.495 7.639 2.979 1.00 80.62 92 GLY A N 1
ATOM 753 C CA . GLY A 1 92 ? -14.899 7.242 2.952 1.00 80.62 92 GLY A CA 1
ATOM 754 C C . GLY A 1 92 ? -15.127 5.812 3.433 1.00 80.62 92 GLY A C 1
ATOM 755 O O . GLY A 1 92 ? -16.129 5.202 3.071 1.00 80.62 92 GLY A O 1
ATOM 756 N N . LEU A 1 93 ? -14.200 5.230 4.199 1.00 84.25 93 LEU A N 1
ATOM 757 C CA . LEU A 1 93 ? -14.315 3.859 4.688 1.00 84.25 93 LEU A CA 1
ATOM 758 C C . LEU A 1 93 ? -14.554 3.843 6.195 1.00 84.25 93 LEU A C 1
ATOM 760 O O . LEU A 1 93 ? -13.805 4.444 6.958 1.00 84.25 93 LEU A O 1
ATOM 764 N N . MET A 1 94 ? -15.547 3.074 6.633 1.00 83.25 94 MET A N 1
ATOM 765 C CA . MET A 1 94 ? -15.646 2.621 8.019 1.00 83.25 94 MET A CA 1
ATOM 766 C C . MET A 1 94 ? -15.329 1.135 8.078 1.00 83.25 94 MET A C 1
ATOM 768 O O . MET A 1 94 ? -15.973 0.320 7.410 1.00 83.25 94 MET A O 1
ATOM 772 N N . LEU A 1 95 ? -14.298 0.802 8.851 1.00 84.44 95 LEU A N 1
ATOM 773 C CA . LEU A 1 95 ? -13.770 -0.547 8.976 1.00 84.44 95 LEU A CA 1
ATOM 774 C C . LEU A 1 95 ? -13.898 -1.019 10.422 1.00 84.44 95 LEU A C 1
ATOM 776 O O . LEU A 1 95 ? -13.515 -0.294 11.337 1.00 84.44 95 LEU A O 1
ATOM 780 N N . THR A 1 96 ? -14.340 -2.258 10.605 1.00 83.94 96 THR A N 1
ATOM 781 C CA . THR A 1 96 ? -14.375 -2.926 11.910 1.00 83.94 96 THR A CA 1
ATOM 782 C C . THR A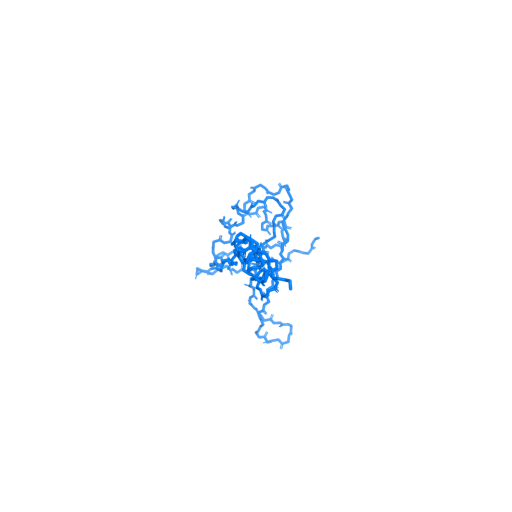 1 96 ? -13.635 -4.249 11.832 1.00 83.94 96 THR A C 1
ATOM 784 O O . THR A 1 96 ? -13.719 -4.977 10.839 1.00 83.94 96 THR A O 1
ATOM 787 N N . GLU A 1 97 ? -12.904 -4.577 12.893 1.00 82.44 97 GLU A N 1
ATOM 788 C CA . GLU A 1 97 ? -12.302 -5.895 13.044 1.00 82.44 97 GLU A CA 1
ATOM 789 C C . GLU A 1 97 ? -13.357 -6.900 13.526 1.00 82.44 97 GLU A C 1
ATOM 791 O O . GLU A 1 97 ? -13.991 -6.720 14.567 1.00 82.44 97 GLU A O 1
ATOM 796 N N . ASN A 1 98 ? -13.537 -7.983 12.775 1.00 82.06 98 ASN A N 1
ATOM 797 C CA . ASN A 1 98 ? -14.396 -9.099 13.141 1.00 82.06 98 ASN A CA 1
ATOM 798 C C . ASN A 1 98 ? -13.638 -10.413 12.925 1.00 82.06 98 ASN A C 1
ATOM 800 O O . ASN A 1 98 ? -13.246 -10.728 11.801 1.00 82.06 98 ASN A O 1
ATOM 804 N N . ASP A 1 99 ? -13.414 -11.166 14.005 1.00 79.69 99 ASP A N 1
ATOM 805 C CA . ASP A 1 99 ? -12.778 -12.493 13.976 1.00 79.69 99 ASP A CA 1
ATOM 806 C C . ASP A 1 99 ? -11.416 -12.504 13.237 1.00 79.69 99 ASP A C 1
ATOM 808 O O . ASP A 1 99 ? -11.114 -13.384 12.431 1.00 79.69 99 ASP A O 1
ATOM 812 N N . GLY A 1 100 ? -10.594 -11.466 13.456 1.00 76.62 100 GLY A N 1
ATOM 813 C CA . GLY A 1 100 ? -9.282 -11.318 12.809 1.00 76.62 100 GLY A CA 1
ATOM 814 C C . GLY A 1 100 ? -9.335 -10.927 11.326 1.00 76.62 100 GLY A C 1
ATOM 815 O O . GLY A 1 100 ? -8.343 -11.079 10.608 1.00 76.62 100 GLY A O 1
ATOM 816 N N . LYS A 1 101 ? -10.480 -10.435 10.842 1.00 78.25 101 LYS A N 1
ATOM 817 C CA . LYS A 1 101 ? -10.660 -9.884 9.493 1.00 78.25 101 LYS A CA 1
ATOM 818 C C . LYS A 1 101 ? -11.155 -8.450 9.585 1.00 78.25 101 LYS A C 1
ATOM 820 O O . LYS A 1 101 ? -12.022 -8.147 10.396 1.00 78.25 101 LYS A O 1
ATOM 825 N N . MET A 1 102 ? -10.662 -7.586 8.704 1.00 84.25 102 MET A N 1
ATOM 826 C CA . MET A 1 102 ? -11.267 -6.266 8.532 1.00 84.25 102 MET A CA 1
ATOM 827 C C . MET A 1 102 ? -12.483 -6.373 7.627 1.00 84.25 102 MET A C 1
ATOM 829 O O . MET A 1 102 ? -12.392 -6.884 6.5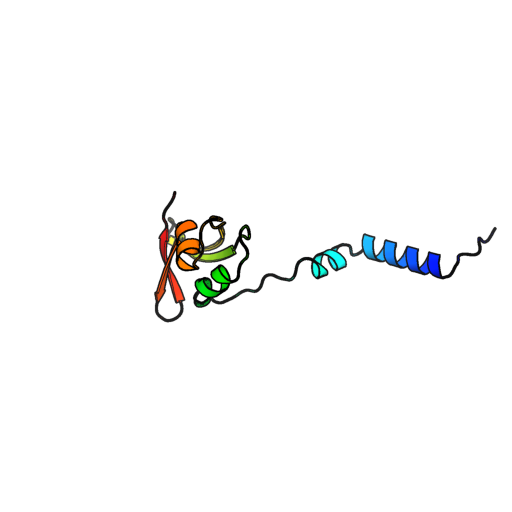08 1.00 84.25 102 MET A O 1
ATOM 833 N N . VAL A 1 103 ? -13.608 -5.875 8.121 1.00 84.06 103 VAL A N 1
ATOM 834 C CA . VAL A 1 103 ? -14.877 -5.806 7.406 1.00 84.06 103 VAL A CA 1
ATOM 835 C C . VAL A 1 103 ? -15.185 -4.342 7.124 1.00 84.06 103 VAL A C 1
ATOM 837 O O . VAL A 1 103 ? -15.016 -3.491 7.993 1.00 84.06 103 VAL A O 1
ATOM 840 N N . VAL A 1 104 ? -15.609 -4.049 5.894 1.00 83.94 104 VAL A N 1
ATOM 841 C CA . VAL A 1 104 ? -16.109 -2.723 5.519 1.00 83.94 104 VAL A CA 1
ATOM 842 C C . VAL A 1 104 ? -17.572 -2.646 5.948 1.00 83.94 104 VAL A C 1
ATOM 844 O O . VAL A 1 104 ? -18.408 -3.331 5.360 1.00 83.94 104 VAL A O 1
ATOM 847 N N . ASP A 1 105 ? -17.875 -1.839 6.962 1.00 82.12 105 ASP A N 1
ATOM 848 C CA . ASP A 1 105 ? -19.249 -1.659 7.449 1.00 82.12 105 ASP A CA 1
ATOM 849 C C . ASP A 1 105 ? -20.026 -0.667 6.591 1.00 82.12 105 ASP A C 1
ATOM 851 O O . ASP A 1 105 ? -21.169 -0.912 6.204 1.00 82.12 105 ASP A O 1
ATOM 855 N N . MET A 1 106 ? -19.403 0.471 6.290 1.00 80.00 106 MET A N 1
ATOM 856 C CA . MET A 1 106 ? -20.030 1.547 5.535 1.00 80.00 106 MET A CA 1
ATOM 857 C C . MET A 1 106 ? -19.016 2.197 4.605 1.00 80.00 106 MET A C 1
ATOM 859 O O . MET A 1 106 ? -17.854 2.388 4.964 1.00 80.00 106 MET A O 1
ATOM 863 N N . VAL A 1 107 ? -19.492 2.543 3.412 1.00 80.44 107 VAL A N 1
ATOM 864 C CA . VAL A 1 107 ? -18.765 3.374 2.458 1.00 80.44 107 VAL A CA 1
ATOM 865 C C . VAL A 1 107 ? -19.507 4.698 2.357 1.00 80.44 107 VAL A C 1
ATOM 867 O O . VAL A 1 107 ? -20.664 4.726 1.933 1.00 80.44 107 VAL A O 1
ATOM 870 N N . GLU A 1 108 ? -18.860 5.774 2.782 1.00 77.94 108 GLU A N 1
ATOM 871 C CA . GLU A 1 108 ? -19.347 7.133 2.594 1.00 77.94 108 GLU A CA 1
ATOM 872 C C . GLU A 1 108 ? -18.820 7.664 1.257 1.00 77.94 108 GLU A C 1
ATOM 874 O O . GLU A 1 108 ? -17.635 7.558 0.945 1.00 77.94 108 GLU A O 1
ATOM 879 N N . PHE A 1 109 ? -19.720 8.200 0.437 1.00 64.94 109 PHE A N 1
ATOM 880 C CA . PHE A 1 109 ? -19.368 8.845 -0.823 1.00 64.94 109 PHE A CA 1
ATOM 881 C C . PHE A 1 109 ? -19.453 10.358 -0.602 1.00 64.94 109 PHE A C 1
ATOM 883 O O . PHE A 1 109 ? -20.560 10.887 -0.475 1.00 64.94 109 PHE A O 1
ATOM 890 N N . GLY A 1 110 ? -18.299 11.026 -0.521 1.00 52.88 110 GLY A N 1
ATOM 891 C CA . GLY A 1 110 ? -18.159 12.470 -0.297 1.00 52.88 110 GLY A CA 1
ATOM 892 C C . GLY A 1 110 ? -17.246 13.122 -1.320 1.00 52.88 110 GLY A C 1
ATOM 893 O O . GLY A 1 110 ? -16.165 12.548 -1.576 1.00 52.88 110 GLY A O 1
#

Solvent-accessible surface area (backbone atoms only — not comparable to full-atom values): 6876 Å² total; per-residue (Å²): 135,84,76,85,75,51,72,66,57,56,52,51,51,52,52,52,49,48,45,71,78,40,51,62,62,60,48,51,72,74,53,69,81,85,80,90,71,67,63,73,46,47,49,63,53,56,54,72,51,59,85,80,54,65,52,74,44,80,48,72,47,69,49,100,86,71,47,83,47,74,48,80,46,77,46,61,44,53,78,83,46,84,47,29,66,49,28,41,44,60,52,23,42,40,74,44,82,52,96,88,36,60,40,79,79,46,77,55,90,130

Sequence (110 aa):
WLTRNKWWETVLLLVLTFSFFRPGFWWDMLYPAKVLSPGVEIAQITENLNVGESIELRVAGQNLEGEYVEKTVRLPFEDRATTAEERISSMGLMLTENDGKMVVDMVEFG

pLDDT: mean 78.05, std 8.33, range [47.97, 89.25]

InterPro domains:
  IPR021814 Protein of unknown function DUF3394 [PF11874] (1-110)

Radius of gyration: 23.11 Å; Cα contacts (8 Å, |Δi|>4): 108; chains: 1; bounding box: 68×30×53 Å

Nearest PDB structures (foldseek):
  2xsj-assembly1_E  TM=3.951E-01  e=1.072E+00  Desulfomicrobium norvegicum
  2ivb-assembly1_E  TM=2.999E-01  e=4.832E+00  Escherichia coli
  2iuo-assembly1_C  TM=3.003E-01  e=5.833E+00  Escherichia coli
  2iuo-assembly1_J  TM=3.008E-01  e=5.145E+00  Escherichia coli
  2ivg-assembly1_J  TM=3.280E-01  e=6.613E+00  Escherichia coli

Mean predicted aligned error: 11.1 Å

Organism: Vibrio parahaemolyticus (NCBI:txid670)